Protein AF-A0A7L4E4B8-F1 (afdb_monomer)

pLDDT: mean 93.29, std 6.48, range [65.62, 98.44]

Organism: Hirundo rustica (NCBI:txid43150)

InterPro domains:
  IPR013924 Ribonuclease H2, subunit C [PF08615] (2-31)
  IPR013924 Ribonuclease H2, subunit C [cd09271] (4-55)
  IPR052863 Ribonuclease H2 subunit C [PTHR47063] (3-76)

Nearest PDB structures (foldseek):
  3p5j-assembly1_C  TM=9.463E-01  e=3.672E-05  Mus musculus
  3puf-assembly5_O  TM=9.330E-01  e=1.161E-04  Homo sapiens
  3puf-assembly2_F  TM=9.008E-01  e=1.028E-04  Homo sapiens
  3puf-assembly6_R  TM=9.079E-01  e=2.002E-04  Homo sapiens
  3puf-assembly3_I  TM=8.514E-01  e=1.774E-04  Homo sapiens

Secondary structure (DSSP, 8-state):
-EEEEETTEEEEEEEEEPPTT--EEEEEEPPTTSTTTT-EEEEEEESEEEEEEESSPPPTTSHHHHHHTHHHHHHT-

Foldseek 3Di:
DDWDDDPNFIKAKDKAFAPPPDKAFDWDADDPPDPRNVDIDTPDIDGIDIDIDTPHYDDACDDPNVVSVVVVVVVVD

Structure (mmCIF, N/CA/C/O backbone):
data_AF-A0A7L4E4B8-F1
#
_entry.id   AF-A0A7L4E4B8-F1
#
loop_
_atom_site.group_PDB
_atom_site.id
_atom_site.type_symbol
_atom_site.label_atom_id
_atom_site.label_alt_id
_atom_site.label_comp_id
_atom_site.label_asym_id
_atom_site.label_entity_id
_atom_site.label_seq_id
_atom_site.pdbx_PDB_ins_code
_atom_site.Cartn_x
_atom_site.Cartn_y
_atom_site.Cartn_z
_atom_site.occupancy
_atom_site.B_iso_or_equiv
_atom_site.auth_seq_id
_atom_site.auth_comp_id
_atom_site.auth_asym_id
_atom_site.auth_atom_id
_atom_site.pdbx_PDB_model_num
ATOM 1 N N . GLU A 1 1 ? -7.653 3.413 16.011 1.00 65.62 1 GLU A N 1
ATOM 2 C CA . GLU A 1 1 ? -7.517 4.585 15.119 1.00 65.62 1 GLU A CA 1
ATOM 3 C C . GLU A 1 1 ? -6.091 5.091 15.201 1.00 65.62 1 GLU A C 1
ATOM 5 O O . GLU A 1 1 ? -5.548 5.128 16.301 1.00 65.62 1 GLU A O 1
ATOM 10 N N . LEU A 1 2 ? -5.472 5.385 14.057 1.00 94.19 2 LEU A N 1
ATOM 11 C CA . LEU A 1 2 ? -4.081 5.832 13.985 1.00 94.19 2 LEU A CA 1
ATOM 12 C C . LEU A 1 2 ? -4.058 7.356 13.852 1.00 94.19 2 LEU A C 1
ATOM 14 O O . LEU A 1 2 ? -4.850 7.922 13.102 1.00 94.19 2 LEU A O 1
ATOM 18 N N . TRP A 1 3 ? -3.147 8.017 14.559 1.00 97.56 3 TRP A N 1
ATOM 19 C CA . TRP A 1 3 ? -2.974 9.466 14.490 1.00 97.56 3 TRP A CA 1
ATOM 20 C C . TRP A 1 3 ? -1.509 9.796 14.250 1.00 97.56 3 TRP A C 1
ATOM 22 O O . TRP A 1 3 ? -0.625 9.193 14.856 1.00 97.56 3 TRP A O 1
ATOM 32 N N . ALA A 1 4 ? -1.262 10.758 13.368 1.00 97.94 4 ALA A N 1
ATOM 33 C CA . ALA A 1 4 ? 0.073 11.251 13.062 1.00 97.94 4 ALA A CA 1
ATOM 34 C C . ALA A 1 4 ? 0.028 12.751 12.757 1.00 97.94 4 ALA A C 1
ATOM 36 O O . ALA A 1 4 ? -1.043 13.355 12.634 1.00 97.94 4 ALA A O 1
ATOM 37 N N . SER A 1 5 ? 1.204 13.354 12.617 1.00 97.75 5 SER A N 1
ATOM 38 C CA . SER A 1 5 ? 1.348 14.694 12.069 1.00 97.75 5 SER A CA 1
ATOM 39 C C . SER A 1 5 ? 2.332 14.686 10.905 1.00 97.75 5 SER A C 1
ATOM 41 O O . SER A 1 5 ? 3.337 13.976 10.917 1.00 97.75 5 SER A O 1
ATOM 43 N N . PHE A 1 6 ? 2.044 15.485 9.882 1.00 97.69 6 PHE A N 1
ATOM 44 C CA . PHE A 1 6 ? 2.949 15.700 8.761 1.00 97.69 6 PHE A CA 1
ATOM 45 C C . PHE A 1 6 ? 3.018 17.191 8.462 1.00 97.69 6 PHE A C 1
ATOM 47 O O . PHE A 1 6 ? 2.000 17.830 8.194 1.00 97.69 6 PHE A O 1
ATOM 54 N N . ARG A 1 7 ? 4.226 17.762 8.554 1.00 97.62 7 ARG A N 1
ATOM 55 C CA . ARG A 1 7 ? 4.467 19.208 8.380 1.00 97.62 7 ARG A CA 1
ATOM 56 C C . ARG A 1 7 ? 3.550 20.083 9.252 1.00 97.62 7 ARG A C 1
ATOM 58 O O . ARG A 1 7 ? 2.998 21.074 8.786 1.00 97.62 7 ARG A O 1
ATOM 65 N N . GLY A 1 8 ? 3.347 19.680 10.507 1.00 97.12 8 GLY A N 1
ATOM 66 C CA . GLY A 1 8 ? 2.501 20.400 11.465 1.00 97.12 8 GLY A CA 1
ATOM 67 C C . GLY A 1 8 ? 0.989 20.250 11.252 1.00 97.12 8 GLY A C 1
ATOM 68 O O . GLY A 1 8 ? 0.224 20.834 12.010 1.00 97.12 8 GLY A O 1
ATOM 69 N N . ARG A 1 9 ? 0.538 19.466 10.263 1.00 98.00 9 ARG A N 1
ATOM 70 C CA . ARG A 1 9 ? -0.883 19.156 10.041 1.00 98.00 9 ARG A CA 1
ATOM 71 C C . ARG A 1 9 ? -1.232 17.799 10.630 1.00 98.00 9 ARG A C 1
ATOM 73 O O . A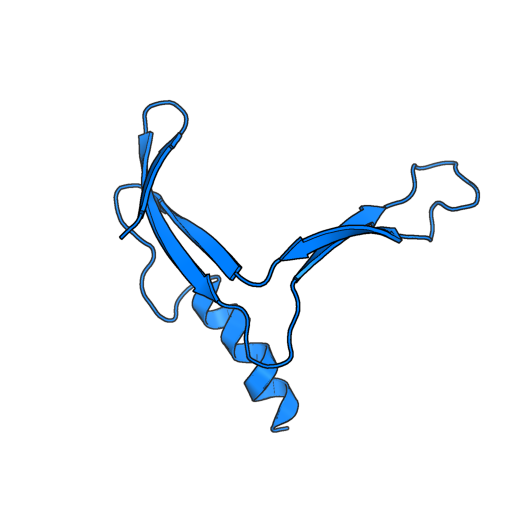RG A 1 9 ? -0.433 16.867 10.520 1.00 98.00 9 ARG A O 1
ATOM 80 N N . ARG A 1 10 ? -2.408 17.682 11.241 1.00 98.00 10 ARG A N 1
ATOM 81 C CA . ARG A 1 10 ? -2.885 16.431 11.833 1.00 98.00 10 ARG A CA 1
ATOM 82 C C . ARG A 1 10 ? -3.435 15.511 10.746 1.00 98.00 10 ARG A C 1
ATOM 84 O O . ARG A 1 10 ? -4.113 15.951 9.821 1.00 98.00 10 ARG A O 1
ATOM 91 N N . LEU A 1 11 ? -3.141 14.222 10.879 1.00 98.44 11 LEU A N 1
ATOM 92 C CA . LEU A 1 11 ? -3.624 13.173 9.991 1.00 98.44 11 LEU A CA 1
ATOM 93 C C . LEU A 1 11 ? -4.346 12.098 10.799 1.00 98.44 11 LEU A C 1
ATOM 95 O O . LEU A 1 11 ? -3.825 11.634 11.818 1.00 98.44 11 LEU A O 1
ATOM 99 N N . GLY A 1 12 ? -5.522 11.695 10.325 1.00 97.94 12 GLY A N 1
ATOM 100 C CA . GLY A 1 12 ? -6.209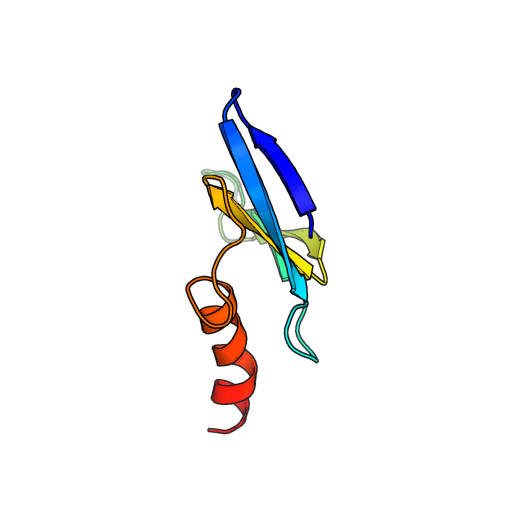 10.497 10.798 1.00 97.94 12 GLY A CA 1
ATOM 101 C C . GLY A 1 12 ? -5.918 9.337 9.854 1.00 97.94 12 GLY A C 1
ATOM 102 O O . GLY A 1 12 ? -6.036 9.478 8.639 1.00 97.94 12 GLY A O 1
ATOM 103 N N . GLY A 1 13 ? -5.509 8.199 10.399 1.00 97.31 13 GLY A N 1
ATOM 104 C CA . GLY A 1 13 ? -5.102 7.027 9.632 1.00 97.31 13 GLY A CA 1
ATOM 105 C C . GLY A 1 13 ? -6.055 5.856 9.811 1.00 97.31 13 GLY A C 1
ATOM 106 O O . GLY A 1 13 ? -6.540 5.588 10.919 1.00 97.31 13 GLY A O 1
ATOM 107 N N . ARG A 1 14 ? -6.268 5.113 8.726 1.00 96.38 14 ARG A N 1
ATOM 108 C CA . ARG A 1 14 ? -6.899 3.794 8.748 1.00 96.38 14 ARG A CA 1
ATOM 109 C C . ARG A 1 14 ? -5.977 2.773 8.103 1.00 96.38 14 ARG A C 1
ATOM 111 O O . ARG A 1 14 ? -5.608 2.912 6.944 1.00 96.38 14 ARG A O 1
ATOM 118 N N . GLU A 1 15 ? -5.647 1.730 8.851 1.00 96.69 15 GLU A N 1
ATOM 119 C CA . GLU A 1 15 ? -4.947 0.577 8.298 1.00 96.69 15 GLU A CA 1
ATOM 120 C C . GLU A 1 15 ? -5.898 -0.232 7.409 1.00 96.69 15 GLU A C 1
ATOM 122 O O . GLU A 1 15 ? -7.027 -0.540 7.800 1.00 96.69 15 GLU A O 1
ATOM 127 N N . LEU A 1 16 ? -5.444 -0.540 6.197 1.00 96.44 16 LEU A N 1
ATOM 128 C CA . LEU A 1 16 ? -6.160 -1.328 5.207 1.00 96.44 16 LEU A CA 1
ATOM 129 C C . LEU A 1 16 ? -5.366 -2.616 4.953 1.00 96.44 16 LEU A C 1
ATOM 131 O O . LEU A 1 16 ? -4.313 -2.557 4.307 1.00 96.44 16 LEU A O 1
ATOM 135 N N . PRO A 1 17 ? -5.826 -3.781 5.443 1.00 96.44 17 PRO A N 1
ATOM 136 C CA . PRO A 1 17 ? -5.233 -5.050 5.048 1.00 96.44 17 PRO A CA 1
ATOM 137 C C . PRO A 1 17 ? -5.454 -5.280 3.550 1.00 96.44 17 PRO A C 1
ATOM 139 O O . PRO A 1 17 ? -6.477 -4.878 2.987 1.00 96.44 17 PRO A O 1
ATOM 142 N N . LEU A 1 18 ? -4.496 -5.931 2.895 1.00 96.88 18 LEU A N 1
ATOM 143 C CA . LEU A 1 18 ? -4.662 -6.325 1.500 1.00 96.88 18 LEU A CA 1
ATOM 144 C C . LEU A 1 18 ? -5.688 -7.462 1.370 1.00 96.88 18 LEU A C 1
ATOM 146 O O . LEU A 1 18 ? -5.872 -8.233 2.317 1.00 96.88 18 LEU A O 1
ATOM 150 N N . PRO A 1 19 ? -6.355 -7.595 0.208 1.00 95.94 19 PRO A N 1
ATOM 151 C CA . PRO A 1 19 ? -7.301 -8.680 -0.009 1.00 95.94 19 PRO A CA 1
ATOM 152 C C . PRO A 1 19 ? -6.651 -10.063 0.184 1.00 95.94 19 PRO A C 1
ATOM 154 O O . PRO A 1 19 ? -5.468 -10.234 -0.128 1.00 95.94 19 PRO A O 1
ATOM 157 N N . PRO A 1 20 ? -7.399 -11.074 0.660 1.00 93.50 20 PRO A N 1
ATOM 158 C CA . PRO A 1 20 ? -6.871 -12.424 0.831 1.00 93.50 20 PRO A CA 1
ATOM 159 C C . PRO A 1 20 ? -6.246 -12.964 -0.46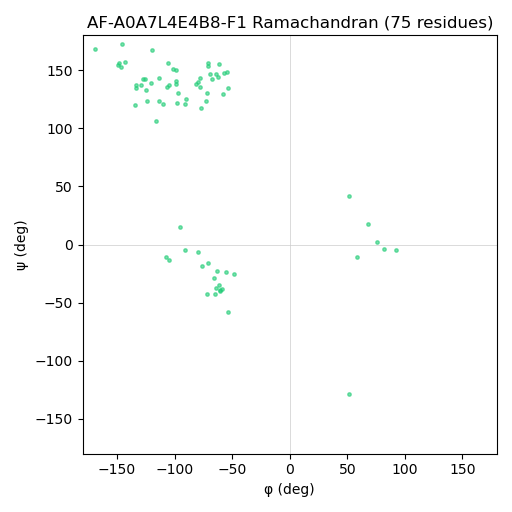0 1.00 93.50 20 PRO A C 1
ATOM 161 O O . PRO A 1 20 ? -6.821 -12.829 -1.536 1.00 93.50 20 PRO A O 1
ATOM 164 N N . GLY A 1 21 ? -5.062 -13.568 -0.350 1.00 94.62 21 GLY A N 1
ATOM 165 C CA . GLY A 1 21 ? -4.311 -14.076 -1.504 1.00 94.62 21 GLY A CA 1
ATOM 166 C C . GLY A 1 21 ? -3.484 -13.024 -2.253 1.00 94.62 21 GLY A C 1
ATOM 167 O O . GLY A 1 21 ? -2.725 -13.392 -3.146 1.00 94.62 21 GLY A O 1
ATOM 168 N N . TYR A 1 22 ? -3.557 -11.744 -1.873 1.00 95.88 22 TYR A N 1
ATOM 169 C CA . TYR A 1 22 ? -2.744 -10.677 -2.460 1.00 95.88 22 TYR A CA 1
ATOM 170 C C . TYR A 1 22 ? -1.561 -10.298 -1.561 1.00 95.88 22 TYR A C 1
ATOM 172 O O . TYR A 1 22 ? -1.615 -10.383 -0.334 1.00 95.88 22 TYR A O 1
ATOM 180 N N . ARG A 1 23 ? -0.479 -9.831 -2.193 1.00 97.06 23 ARG A N 1
ATOM 181 C CA . ARG A 1 23 ? 0.693 -9.244 -1.535 1.00 97.06 23 ARG A CA 1
ATOM 182 C C . ARG A 1 23 ? 1.073 -7.951 -2.242 1.00 97.06 23 ARG A C 1
ATOM 184 O O . ARG A 1 23 ? 1.144 -7.911 -3.467 1.00 97.06 23 ARG A O 1
ATOM 191 N N . GLY A 1 24 ? 1.347 -6.913 -1.466 1.00 97.38 24 GLY A N 1
ATOM 192 C CA . GLY A 1 24 ? 1.875 -5.659 -1.973 1.00 97.38 24 GLY A CA 1
ATOM 193 C C . GLY A 1 24 ? 3.377 -5.782 -2.177 1.00 97.38 24 GLY A C 1
ATOM 194 O O . GLY A 1 24 ? 4.067 -6.363 -1.338 1.00 97.38 24 GLY A O 1
ATOM 195 N N . VAL A 1 25 ? 3.887 -5.241 -3.279 1.00 97.94 25 VAL A N 1
ATOM 196 C CA . VAL A 1 25 ? 5.321 -5.209 -3.586 1.00 97.94 25 VAL A CA 1
ATOM 197 C C . VAL A 1 25 ? 5.752 -3.786 -3.902 1.00 97.94 25 VAL A C 1
ATOM 199 O O . VAL A 1 25 ? 5.015 -3.029 -4.532 1.00 97.94 25 VAL A O 1
ATOM 202 N N . VAL A 1 26 ? 6.950 -3.423 -3.455 1.00 97.75 26 VAL A N 1
ATOM 203 C CA . VAL A 1 26 ? 7.611 -2.175 -3.840 1.00 97.75 26 VAL A CA 1
ATOM 204 C C . VAL A 1 26 ? 8.585 -2.515 -4.956 1.00 97.75 26 VAL A C 1
ATOM 206 O O . VAL A 1 26 ? 9.452 -3.372 -4.784 1.00 97.75 26 VAL A O 1
ATOM 209 N N . LEU A 1 27 ? 8.407 -1.873 -6.108 1.00 95.50 27 LEU A N 1
ATOM 210 C CA . LEU A 1 27 ? 9.229 -2.084 -7.292 1.00 95.50 27 LEU A CA 1
ATOM 211 C C . LEU A 1 27 ? 10.161 -0.892 -7.491 1.00 95.50 27 LEU A C 1
ATOM 213 O O . LEU A 1 27 ? 9.734 0.260 -7.400 1.00 95.50 27 LEU A O 1
ATOM 217 N N . ARG A 1 28 ? 11.426 -1.171 -7.798 1.00 93.06 28 ARG A N 1
ATOM 218 C CA . ARG A 1 28 ? 12.392 -0.186 -8.283 1.00 93.06 28 ARG A CA 1
ATOM 219 C C . ARG A 1 28 ? 12.681 -0.477 -9.751 1.00 93.06 28 ARG A C 1
ATOM 221 O O . ARG A 1 28 ? 13.104 -1.584 -10.074 1.00 93.06 28 ARG A O 1
ATOM 228 N N . GLY A 1 29 ? 12.425 0.498 -10.619 1.00 89.94 29 GLY A N 1
ATOM 229 C CA . GLY A 1 29 ? 12.796 0.409 -12.032 1.00 89.94 29 GLY A CA 1
ATOM 230 C C . GLY A 1 29 ? 14.305 0.512 -12.234 1.00 89.94 29 GLY A C 1
ATOM 231 O O . GLY A 1 29 ? 15.004 1.068 -11.383 1.00 89.94 29 GLY A O 1
ATOM 232 N N . GLY A 1 30 ? 14.790 -0.036 -13.348 1.00 85.69 30 GLY A N 1
ATOM 233 C CA . GLY A 1 30 ? 16.150 0.204 -13.821 1.00 85.69 30 GLY A CA 1
ATOM 234 C C . GLY A 1 30 ? 16.394 1.683 -14.138 1.00 85.69 30 GLY A C 1
ATOM 235 O O . GLY A 1 30 ? 15.461 2.438 -14.420 1.00 85.69 30 GLY A O 1
ATOM 236 N N . GLU A 1 31 ? 17.654 2.102 -14.072 1.00 83.00 31 GLU A N 1
ATOM 237 C CA . GLU A 1 31 ? 18.037 3.484 -14.367 1.00 83.00 31 GLU A CA 1
ATOM 238 C C . GLU A 1 31 ? 18.076 3.714 -15.895 1.00 83.00 31 GLU A C 1
ATOM 240 O O . GLU A 1 31 ? 18.480 2.822 -16.651 1.00 83.00 31 GLU A O 1
ATOM 245 N N . PRO A 1 32 ? 17.673 4.896 -16.397 1.00 78.62 32 PRO A N 1
ATOM 246 C CA . PRO A 1 32 ? 17.764 5.209 -17.821 1.00 78.62 32 PRO A CA 1
ATOM 247 C C . PRO A 1 32 ? 19.209 5.100 -18.335 1.00 78.62 32 PRO A C 1
ATOM 249 O O . PRO A 1 32 ? 20.120 5.696 -17.767 1.00 78.62 32 PRO A O 1
ATOM 252 N N . GLY A 1 33 ? 19.415 4.371 -19.435 1.00 79.12 33 GLY A N 1
ATOM 253 C CA . GLY A 1 33 ? 20.745 4.138 -20.020 1.00 79.12 33 GLY A CA 1
ATOM 254 C C . GLY A 1 33 ? 21.445 2.862 -19.536 1.00 79.12 33 GLY A C 1
ATOM 255 O O . GLY A 1 33 ? 22.490 2.508 -20.078 1.00 79.12 33 GLY A O 1
ATOM 256 N N . ASP A 1 34 ? 20.856 2.142 -18.580 1.00 82.81 34 ASP A N 1
ATOM 257 C CA . ASP A 1 34 ? 21.269 0.791 -18.202 1.00 82.81 34 ASP A CA 1
ATOM 258 C C . ASP A 1 34 ? 20.742 -0.236 -19.236 1.00 82.81 34 ASP A C 1
ATOM 260 O O . ASP A 1 34 ? 19.563 -0.172 -19.607 1.00 82.81 34 ASP A O 1
ATOM 264 N N . PRO A 1 35 ? 21.549 -1.213 -19.700 1.00 78.00 35 PRO A N 1
ATOM 265 C CA . PRO A 1 35 ? 21.065 -2.376 -20.455 1.00 78.00 35 PRO A CA 1
ATOM 266 C C . PRO A 1 35 ? 19.865 -3.092 -19.809 1.00 78.00 35 PRO A C 1
ATOM 268 O O . PRO A 1 35 ? 19.074 -3.734 -20.504 1.00 78.00 35 PRO A O 1
ATOM 271 N N . GLN A 1 36 ? 19.711 -2.971 -18.489 1.00 74.25 36 GLN A N 1
ATOM 272 C CA . GLN A 1 36 ? 18.598 -3.498 -17.712 1.00 74.25 36 GLN A CA 1
ATOM 273 C C . GLN A 1 36 ? 17.454 -2.502 -17.454 1.00 74.25 36 GLN A C 1
ATOM 275 O O . GLN A 1 36 ? 16.571 -2.802 -16.654 1.00 74.25 36 GLN A O 1
ATOM 280 N N . ALA A 1 37 ? 17.376 -1.374 -18.164 1.00 76.75 37 ALA A N 1
ATOM 281 C CA . ALA A 1 37 ? 16.306 -0.380 -17.991 1.00 76.75 37 ALA A CA 1
ATOM 282 C C . ALA A 1 37 ? 14.873 -0.946 -18.138 1.00 76.75 37 ALA A C 1
ATOM 284 O O . ALA A 1 37 ? 13.928 -0.383 -17.591 1.00 76.75 37 ALA A O 1
ATOM 285 N N . GLY A 1 38 ? 14.698 -2.069 -18.848 1.00 83.44 38 GLY A N 1
ATOM 286 C CA . GLY A 1 38 ? 13.414 -2.775 -18.966 1.00 83.44 38 GLY A CA 1
ATOM 287 C C . GLY A 1 38 ? 13.040 -3.666 -17.771 1.00 83.44 38 GLY A C 1
ATOM 288 O O . GLY A 1 38 ? 11.940 -4.214 -17.745 1.00 83.44 38 GLY A O 1
ATOM 289 N N . TRP A 1 39 ? 13.933 -3.838 -16.797 1.00 88.94 39 TRP A N 1
ATOM 290 C CA . TRP A 1 39 ? 13.726 -4.701 -15.636 1.00 88.94 39 TRP A CA 1
ATOM 291 C C . TRP A 1 39 ? 13.285 -3.893 -14.417 1.00 88.94 39 TRP A C 1
ATOM 293 O O . TRP A 1 39 ? 13.648 -2.731 -14.228 1.00 88.94 39 TRP A O 1
ATOM 303 N N . VAL A 1 40 ? 12.508 -4.545 -13.556 1.00 92.56 40 VAL A N 1
ATOM 304 C CA . VAL A 1 40 ? 12.120 -4.026 -12.244 1.00 92.56 40 VAL A CA 1
ATOM 305 C C . VAL A 1 40 ? 12.604 -4.983 -11.166 1.00 92.56 40 VAL A C 1
ATOM 307 O O . VAL A 1 40 ? 12.502 -6.202 -11.312 1.00 92.56 40 VAL A O 1
ATOM 310 N N . MET A 1 41 ? 13.116 -4.438 -10.069 1.00 92.94 41 MET A N 1
ATOM 311 C CA . MET A 1 41 ? 13.499 -5.219 -8.896 1.00 92.94 41 MET A CA 1
ATOM 312 C C . MET A 1 41 ? 12.473 -5.045 -7.787 1.00 92.94 41 MET A C 1
ATOM 314 O O . MET A 1 41 ? 12.052 -3.927 -7.488 1.00 92.94 41 MET A O 1
ATOM 318 N N . VAL A 1 42 ? 12.118 -6.144 -7.123 1.00 95.94 42 VAL A N 1
ATOM 319 C CA . VAL A 1 42 ? 11.334 -6.090 -5.888 1.00 95.94 42 VAL A CA 1
ATOM 320 C C . VAL A 1 42 ? 12.262 -5.681 -4.748 1.00 95.94 42 VAL A C 1
ATOM 322 O O . VAL A 1 42 ? 13.212 -6.394 -4.436 1.00 95.94 42 VAL A O 1
ATOM 325 N N . THR A 1 43 ? 11.991 -4.541 -4.121 1.00 97.00 43 THR A N 1
ATOM 326 C CA . THR A 1 43 ? 12.798 -4.008 -3.008 1.00 97.00 43 THR A CA 1
ATOM 327 C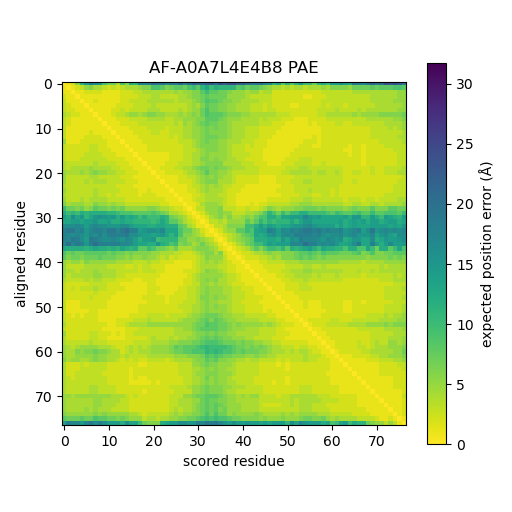 C . THR A 1 43 ? 12.128 -4.173 -1.649 1.00 97.00 43 THR A C 1
ATOM 329 O O . THR A 1 43 ? 12.775 -4.024 -0.617 1.00 97.00 43 THR A O 1
ATOM 332 N N . GLY A 1 44 ? 10.840 -4.508 -1.630 1.00 97.88 44 GLY A N 1
ATOM 333 C CA . GLY A 1 44 ? 10.090 -4.718 -0.402 1.00 97.88 44 GLY A CA 1
ATOM 334 C C . GLY A 1 44 ? 8.725 -5.333 -0.663 1.00 97.88 44 GLY A C 1
ATOM 335 O O . GLY A 1 44 ? 8.254 -5.396 -1.801 1.00 97.88 44 GLY A O 1
ATOM 336 N N . SER A 1 45 ? 8.078 -5.781 0.409 1.00 98.12 45 SER A N 1
ATOM 337 C CA . SER A 1 45 ? 6.708 -6.282 0.355 1.00 98.12 45 SER A CA 1
ATOM 338 C C . SER A 1 45 ? 5.923 -5.884 1.597 1.00 98.12 45 SER A C 1
ATOM 340 O O . SER A 1 45 ? 6.513 -5.596 2.637 1.00 98.12 45 SER A O 1
ATOM 342 N N . PHE A 1 46 ? 4.600 -5.854 1.477 1.00 98.31 46 PHE A N 1
ATOM 343 C CA . PHE A 1 46 ? 3.699 -5.480 2.561 1.00 98.31 46 PHE A CA 1
ATOM 344 C C . PHE A 1 46 ? 2.383 -6.261 2.486 1.00 98.31 46 PHE A C 1
ATOM 346 O O . PHE A 1 46 ? 1.959 -6.698 1.413 1.00 98.31 46 PHE A O 1
ATOM 353 N N . GLY A 1 47 ? 1.751 -6.450 3.648 1.00 98.12 47 GLY A N 1
ATOM 354 C CA . GLY A 1 47 ? 0.439 -7.099 3.792 1.00 98.12 47 GLY A CA 1
ATOM 355 C C . GLY A 1 47 ? -0.701 -6.138 4.142 1.00 98.12 47 GLY A C 1
ATOM 356 O O . GLY A 1 47 ? -1.865 -6.519 4.073 1.00 98.12 47 GLY A O 1
ATOM 357 N N . ALA A 1 48 ? -0.375 -4.895 4.495 1.00 97.31 48 ALA A N 1
ATOM 358 C CA . ALA A 1 48 ? -1.323 -3.837 4.816 1.00 97.31 48 ALA A CA 1
ATOM 359 C C . ALA A 1 48 ? -0.735 -2.475 4.424 1.00 97.31 48 ALA A C 1
ATOM 361 O O . ALA A 1 48 ? 0.487 -2.319 4.357 1.00 97.31 48 ALA A O 1
ATOM 362 N N . ILE A 1 49 ? -1.603 -1.501 4.163 1.00 96.88 49 IL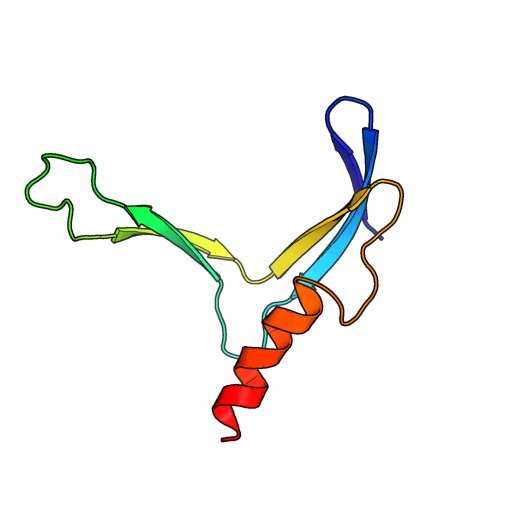E A N 1
ATOM 363 C CA . ILE A 1 49 ? -1.233 -0.113 3.878 1.00 96.88 49 ILE A CA 1
ATOM 364 C C . ILE A 1 49 ? -2.120 0.831 4.686 1.00 96.88 49 IL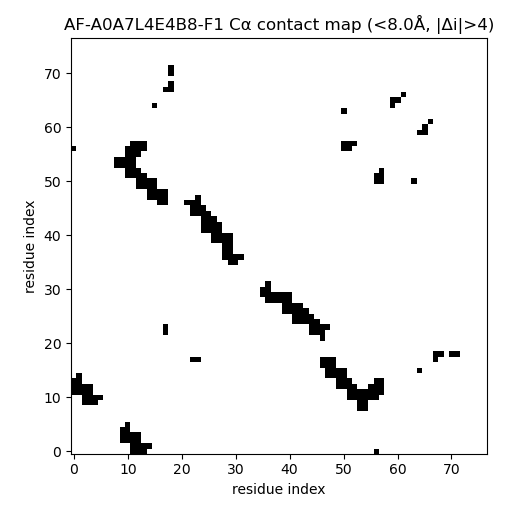E A C 1
ATOM 366 O O . ILE A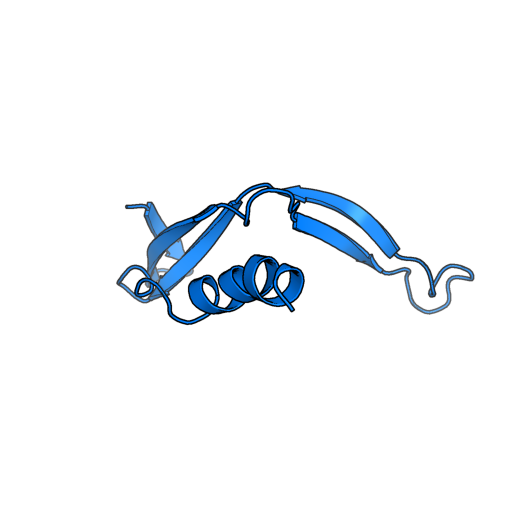 1 49 ? -3.328 0.628 4.779 1.00 96.88 49 ILE A O 1
ATOM 370 N N . THR A 1 50 ? -1.535 1.869 5.276 1.00 97.25 50 THR A N 1
ATOM 371 C CA . THR A 1 50 ? -2.304 2.878 6.012 1.00 97.25 50 THR A CA 1
ATOM 372 C C . THR A 1 50 ? -2.711 4.011 5.083 1.00 97.25 50 THR A C 1
ATOM 374 O O . THR A 1 50 ? -1.854 4.688 4.517 1.00 97.25 50 THR A O 1
ATOM 377 N N . ASP A 1 51 ? -4.017 4.230 4.961 1.00 96.69 51 ASP A N 1
ATOM 378 C CA . ASP A 1 51 ? -4.598 5.366 4.252 1.00 96.69 51 ASP A CA 1
ATOM 379 C C . ASP A 1 51 ? -4.780 6.539 5.226 1.00 96.69 51 ASP A C 1
ATOM 381 O O . ASP A 1 51 ? -5.379 6.386 6.298 1.00 96.69 51 ASP A O 1
ATOM 385 N N . TRP A 1 52 ? -4.227 7.700 4.876 1.00 97.25 52 TRP A N 1
ATOM 386 C CA . TRP A 1 52 ? -4.164 8.880 5.738 1.00 97.25 52 TRP A CA 1
ATOM 387 C C . TRP A 1 52 ? -5.015 10.011 5.167 1.00 97.25 52 TRP A C 1
ATOM 389 O O . TRP A 1 52 ? -4.794 10.469 4.048 1.00 97.25 52 TRP A O 1
ATOM 399 N N . GLY A 1 53 ? -5.956 10.501 5.970 1.00 96.56 53 GLY A N 1
ATOM 400 C CA . GLY A 1 53 ? -6.790 11.658 5.668 1.00 96.56 53 GLY A CA 1
ATOM 401 C C . GLY A 1 53 ? -6.371 12.885 6.477 1.00 96.56 53 GLY A C 1
ATOM 402 O O . GLY A 1 53 ? -5.763 12.773 7.545 1.00 96.56 53 GLY A O 1
ATOM 403 N N . ALA A 1 54 ? -6.693 14.071 5.960 1.00 97.00 54 ALA A N 1
ATOM 404 C CA . ALA A 1 54 ? -6.473 15.332 6.664 1.00 97.00 54 ALA A CA 1
ATOM 405 C C . ALA A 1 54 ? -7.478 15.474 7.816 1.00 97.00 54 ALA A C 1
ATOM 407 O O . ALA A 1 54 ? -8.682 15.387 7.585 1.00 97.00 54 ALA A O 1
ATOM 408 N N . ASP A 1 55 ? -6.978 15.663 9.042 1.00 96.25 55 ASP A N 1
AT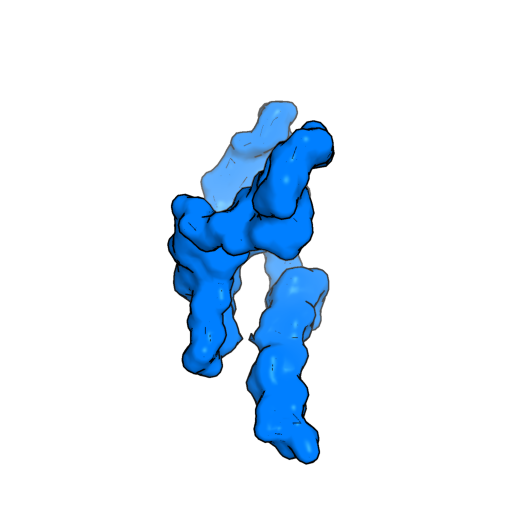OM 409 C CA . ASP A 1 55 ? -7.734 15.862 10.294 1.00 96.25 55 ASP A CA 1
ATOM 410 C C . ASP A 1 55 ? -8.725 14.752 10.711 1.00 96.25 55 ASP A C 1
ATOM 412 O O . ASP A 1 55 ? -9.164 14.719 11.862 1.00 96.25 55 ASP A O 1
ATOM 416 N N . ALA A 1 56 ? -9.018 13.791 9.837 1.00 96.12 56 ALA A N 1
ATOM 417 C CA . ALA A 1 56 ? -9.861 12.630 10.088 1.00 96.12 56 ALA A CA 1
ATOM 418 C C . ALA A 1 56 ? -9.384 11.422 9.270 1.00 96.12 56 ALA A C 1
ATOM 420 O O . ALA A 1 56 ? -8.733 11.567 8.236 1.00 96.12 56 ALA A O 1
ATOM 421 N N . ALA A 1 57 ? -9.719 10.214 9.730 1.00 96.00 57 ALA A N 1
ATOM 422 C CA . ALA A 1 57 ? -9.463 9.004 8.958 1.00 96.00 57 ALA A CA 1
ATOM 423 C C . ALA A 1 57 ? -10.345 8.968 7.691 1.00 96.00 57 ALA A C 1
ATOM 425 O O . ALA A 1 57 ? -11.520 9.342 7.773 1.00 96.00 57 ALA A O 1
ATOM 426 N N . PRO A 1 58 ? -9.835 8.482 6.541 1.00 95.69 58 PRO A N 1
ATOM 427 C CA . PRO A 1 58 ? -10.635 8.324 5.326 1.00 95.69 58 PRO A CA 1
ATOM 428 C C . PRO A 1 58 ? -11.893 7.482 5.575 1.00 95.69 58 PRO A C 1
ATOM 430 O O . PRO A 1 58 ? -11.894 6.580 6.415 1.00 95.69 58 PRO A O 1
ATOM 433 N N . LEU A 1 59 ? -12.987 7.745 4.855 1.00 93.25 59 LEU A N 1
ATOM 434 C CA . LEU A 1 59 ? -14.237 6.994 5.023 1.00 93.25 59 LEU A CA 1
ATOM 435 C C . LEU A 1 59 ? -14.106 5.541 4.529 1.00 93.25 59 LEU A C 1
ATOM 437 O O . LEU A 1 59 ? -13.375 5.278 3.572 1.00 93.25 59 LEU A O 1
ATOM 441 N N . PRO A 1 60 ? -14.803 4.572 5.156 1.00 90.25 60 PRO A N 1
ATOM 442 C CA . PRO A 1 60 ? -14.777 3.191 4.681 1.00 90.25 60 PRO A CA 1
ATOM 443 C C . PRO A 1 60 ? -15.361 3.093 3.265 1.00 90.25 60 PRO A C 1
ATOM 445 O O . PRO A 1 60 ? -16.310 3.800 2.931 1.00 90.25 60 PRO A O 1
ATOM 448 N N . GLY A 1 61 ? -14.813 2.208 2.427 1.00 91.25 61 GLY A N 1
ATOM 449 C CA . GLY A 1 61 ? -15.375 1.921 1.097 1.00 91.25 61 GLY A CA 1
ATOM 450 C C . GLY A 1 61 ? -15.275 3.064 0.077 1.00 91.25 61 GLY A C 1
ATOM 451 O O . GLY A 1 61 ? -15.992 3.057 -0.930 1.00 91.25 61 GLY A O 1
ATOM 452 N N . GLN A 1 62 ? -14.402 4.045 0.315 1.00 92.00 62 GLN A N 1
ATOM 453 C CA . GLN A 1 62 ? -14.043 5.099 -0.637 1.00 92.00 62 GLN A CA 1
ATOM 454 C C . GLN A 1 62 ? -12.543 5.052 -0.956 1.00 92.00 62 GLN A C 1
ATOM 456 O O . GLN A 1 62 ? -11.788 4.345 -0.290 1.00 92.00 62 GLN A O 1
ATOM 461 N N . GLY A 1 63 ? -12.117 5.779 -1.994 1.00 94.12 63 GLY A N 1
ATOM 462 C CA . GLY A 1 63 ? -10.703 5.919 -2.355 1.00 94.12 63 GLY A CA 1
ATOM 463 C C . GLY A 1 63 ? -9.972 4.579 -2.480 1.00 94.12 63 GLY A C 1
ATOM 464 O O . GLY A 1 63 ? -10.455 3.655 -3.143 1.00 94.12 63 GLY A O 1
ATOM 465 N N . LEU A 1 64 ? -8.826 4.466 -1.801 1.00 95.44 64 LEU A N 1
ATOM 466 C CA . LEU A 1 64 ? -7.990 3.266 -1.813 1.00 95.44 64 LEU A CA 1
ATOM 467 C C . LEU A 1 64 ? -8.731 2.031 -1.282 1.00 95.44 64 LEU A C 1
ATOM 469 O O . LEU A 1 64 ? -8.621 0.954 -1.866 1.00 95.44 64 LEU A O 1
ATOM 473 N N . ALA A 1 65 ? -9.549 2.185 -0.236 1.00 95.38 65 ALA A N 1
ATOM 474 C CA . ALA A 1 65 ? -10.326 1.078 0.319 1.00 95.38 65 ALA A CA 1
ATOM 475 C C . ALA A 1 65 ? -11.311 0.487 -0.704 1.00 95.38 65 ALA A C 1
ATOM 477 O O . ALA A 1 65 ? -11.513 -0.724 -0.724 1.00 95.38 65 ALA A O 1
ATOM 478 N N . ARG A 1 66 ? -11.895 1.318 -1.580 1.00 96.44 66 ARG A N 1
ATOM 479 C CA . ARG A 1 66 ? -12.743 0.840 -2.685 1.00 96.44 66 ARG A CA 1
ATOM 480 C C . ARG A 1 66 ? -11.920 0.164 -3.777 1.00 96.44 66 ARG A C 1
ATOM 482 O O . ARG A 1 66 ? -12.319 -0.882 -4.270 1.00 96.44 66 ARG A O 1
ATOM 489 N N . ALA A 1 67 ? -10.773 0.734 -4.142 1.00 96.50 67 ALA A N 1
ATOM 490 C CA . ALA A 1 67 ? -9.908 0.158 -5.170 1.00 96.50 67 ALA A CA 1
ATOM 491 C C . ALA A 1 67 ? -9.419 -1.252 -4.790 1.00 96.50 67 ALA A C 1
ATOM 493 O O . ALA A 1 67 ? -9.428 -2.149 -5.630 1.00 96.50 67 ALA A O 1
ATOM 494 N N . LEU A 1 68 ? -9.077 -1.485 -3.517 1.00 96.06 68 LEU A N 1
ATOM 495 C CA . LEU A 1 68 ? -8.667 -2.810 -3.033 1.00 96.06 68 LEU A CA 1
ATOM 496 C C . LEU A 1 68 ? -9.778 -3.872 -3.151 1.00 96.06 68 LEU A C 1
ATOM 498 O O . LEU A 1 68 ? -9.469 -5.056 -3.250 1.00 96.06 68 LEU A O 1
ATOM 502 N N . GLN A 1 69 ? -11.056 -3.482 -3.211 1.00 94.50 69 GLN A N 1
ATOM 503 C CA . GLN A 1 69 ? -12.166 -4.422 -3.426 1.00 94.50 69 GLN A CA 1
ATOM 504 C C . GLN A 1 69 ? -12.206 -4.981 -4.854 1.00 94.50 69 GLN A C 1
ATOM 506 O O . GLN A 1 69 ? -12.857 -5.998 -5.086 1.00 94.50 69 GLN A O 1
ATOM 511 N N . TRP A 1 70 ? -11.502 -4.359 -5.808 1.00 95.19 70 TRP A N 1
ATOM 512 C CA . TRP A 1 70 ? -11.485 -4.828 -7.191 1.00 95.19 70 TRP A CA 1
ATOM 513 C C . TRP A 1 70 ? -10.854 -6.213 -7.343 1.00 95.19 70 TRP A C 1
ATOM 515 O O . TRP A 1 70 ? -11.359 -7.005 -8.124 1.00 95.19 70 TRP A O 1
ATOM 525 N N . GLY A 1 71 ? -9.797 -6.537 -6.589 1.00 93.38 71 GLY A N 1
ATOM 526 C CA . GLY A 1 71 ? -9.103 -7.827 -6.715 1.00 93.38 71 GLY A CA 1
ATOM 527 C C . GLY A 1 71 ? -10.051 -9.030 -6.590 1.00 93.38 71 GLY A C 1
ATOM 528 O O . GLY A 1 71 ? -10.181 -9.794 -7.545 1.00 93.38 71 GLY A O 1
ATOM 529 N N . PRO A 1 72 ? -10.779 -9.164 -5.466 1.00 92.25 72 PRO A N 1
ATOM 530 C CA . PRO A 1 72 ? -11.781 -10.215 -5.305 1.00 92.25 72 PRO A CA 1
ATOM 531 C C . PRO A 1 72 ? -12.904 -10.179 -6.350 1.00 92.25 72 PRO A C 1
ATOM 533 O O . PRO A 1 72 ? -13.330 -11.234 -6.807 1.00 92.25 72 PRO A O 1
ATOM 536 N N . LEU A 1 73 ? -13.373 -8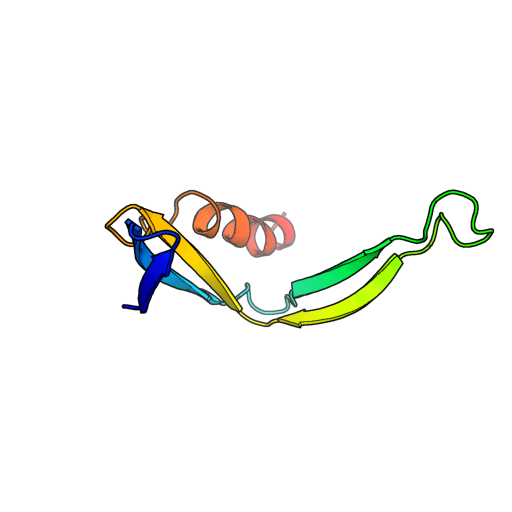.989 -6.748 1.00 93.81 73 LEU A N 1
ATOM 537 C CA . LEU A 1 73 ? -14.418 -8.855 -7.773 1.00 93.81 73 LEU A CA 1
ATOM 538 C C . LEU A 1 73 ? -13.943 -9.360 -9.140 1.00 93.81 73 LEU A C 1
ATOM 540 O O . LEU A 1 73 ? -14.679 -10.071 -9.811 1.00 93.81 73 LEU A O 1
ATOM 544 N N . ALA A 1 74 ? -12.709 -9.037 -9.526 1.00 95.06 74 ALA A N 1
ATOM 545 C CA . ALA A 1 74 ? -12.111 -9.459 -10.788 1.00 95.06 74 ALA A CA 1
ATOM 546 C C . ALA A 1 74 ? -11.893 -10.976 -10.872 1.00 95.06 74 ALA A C 1
ATOM 548 O O . ALA A 1 74 ? -11.902 -11.519 -11.964 1.00 95.06 74 ALA A O 1
ATOM 549 N N . GLN A 1 75 ? -11.689 -11.655 -9.739 1.00 92.06 75 GLN A N 1
ATOM 550 C CA . GLN A 1 75 ? -11.563 -13.119 -9.687 1.00 92.06 75 GLN A CA 1
ATOM 551 C C . GLN A 1 75 ? -12.907 -13.846 -9.827 1.00 92.06 75 GLN A C 1
ATOM 553 O O . GLN A 1 75 ? -12.929 -15.043 -10.096 1.00 92.06 75 GLN A O 1
ATOM 558 N N . ALA A 1 76 ? -14.020 -13.149 -9.592 1.00 92.06 76 ALA A N 1
ATOM 559 C CA . ALA A 1 76 ? -15.362 -13.717 -9.674 1.00 92.06 76 ALA A CA 1
ATOM 560 C C . ALA A 1 76 ? -16.003 -13.581 -11.069 1.00 92.06 76 ALA A C 1
ATOM 562 O O . ALA A 1 76 ? -17.115 -14.076 -11.261 1.00 92.06 76 ALA A O 1
ATOM 563 N N . VAL A 1 77 ? -15.333 -12.897 -12.005 1.00 82.94 77 VAL A N 1
ATOM 564 C CA . VAL A 1 77 ? -15.735 -12.717 -13.412 1.00 82.94 77 VAL A CA 1
ATOM 565 C C . VAL A 1 77 ? -14.917 -13.654 -14.288 1.00 82.94 77 VAL A C 1
ATOM 567 O O . VAL A 1 77 ? -15.528 -14.289 -15.173 1.00 82.94 77 VAL A O 1
#

Radius of gyration: 16.49 Å; Cα contacts (8 Å, |Δi|>4): 120; chains: 1; bounding box: 37×34×36 Å

Sequence (77 aa):
ELWASFRGRRLGGRELPLPPGYRGVVLRGGEPGDPQAGWVMVTGSFGAITDWGADAAPLPGQGLARALQWGPLAQAV

Solvent-accessible surface area (backbone atoms only — not comparable to full-atom values): 4762 Å² total; per-residue (Å²): 133,46,76,52,70,59,97,89,39,53,30,13,30,39,80,40,71,54,50,90,97,56,75,48,70,41,74,43,72,39,55,89,90,44,98,53,40,91,44,69,43,80,80,47,71,41,63,58,50,71,47,73,21,80,75,37,50,63,64,85,73,40,72,70,60,38,58,55,52,46,59,69,53,62,74,76,108

Mean predicted aligned error: 4.37 Å